Protein AF-A0A1G4QZN6-F1 (afdb_monomer_lite)

Radius of gyration: 17.12 Å; chains: 1; bounding box: 38×33×47 Å

Structure (mmCIF, N/CA/C/O backbone):
data_AF-A0A1G4QZN6-F1
#
_entry.id   AF-A0A1G4QZN6-F1
#
loop_
_atom_site.group_PDB
_atom_site.id
_atom_site.type_symbol
_atom_site.label_atom_id
_atom_site.label_alt_id
_atom_site.label_comp_id
_atom_site.label_asym_id
_atom_site.label_entity_id
_atom_site.label_seq_id
_atom_site.pdbx_PDB_ins_code
_atom_site.Cartn_x
_atom_site.Cartn_y
_atom_site.Cartn_z
_atom_site.occupancy
_atom_site.B_iso_or_equiv
_atom_site.auth_seq_id
_atom_site.auth_comp_id
_atom_site.auth_asym_id
_atom_site.auth_atom_id
_atom_site.pdbx_PDB_model_num
ATOM 1 N N . MET A 1 1 ? -5.277 -2.248 -8.702 1.00 91.56 1 MET A N 1
ATOM 2 C CA . MET A 1 1 ? -5.299 -2.989 -7.414 1.00 91.56 1 MET A CA 1
ATOM 3 C C . MET A 1 1 ? -5.042 -2.002 -6.283 1.00 91.56 1 MET A C 1
ATOM 5 O O . MET A 1 1 ? -4.476 -0.957 -6.566 1.00 91.56 1 MET A O 1
ATOM 9 N N . MET A 1 2 ? -5.461 -2.279 -5.048 1.00 94.75 2 MET A N 1
ATOM 10 C CA . MET A 1 2 ? -5.114 -1.459 -3.877 1.00 94.75 2 MET A CA 1
ATOM 11 C C . MET A 1 2 ? -4.525 -2.371 -2.816 1.00 94.75 2 MET A C 1
ATOM 13 O O . MET A 1 2 ? -5.104 -3.428 -2.579 1.00 94.75 2 MET A O 1
ATOM 17 N N . ASP A 1 3 ? -3.410 -1.985 -2.208 1.00 95.75 3 ASP A N 1
ATOM 18 C CA . ASP A 1 3 ? -2.786 -2.812 -1.179 1.00 95.75 3 ASP A CA 1
ATOM 19 C C . ASP A 1 3 ? -1.887 -2.002 -0.240 1.00 95.75 3 ASP A C 1
ATOM 21 O O . ASP A 1 3 ? -1.557 -0.836 -0.495 1.00 95.75 3 ASP A O 1
ATOM 25 N N . PHE A 1 4 ? -1.493 -2.638 0.859 1.00 96.12 4 PHE A N 1
ATOM 26 C CA . PHE A 1 4 ? -0.521 -2.114 1.794 1.00 96.12 4 PHE A CA 1
ATOM 27 C C . PHE A 1 4 ? 0.917 -2.418 1.363 1.00 96.12 4 PHE A C 1
ATOM 29 O O . PHE A 1 4 ? 1.240 -3.451 0.774 1.00 96.12 4 PHE A O 1
ATOM 36 N N . ILE A 1 5 ? 1.817 -1.518 1.741 1.00 97.75 5 ILE A N 1
ATOM 37 C CA . ILE A 1 5 ? 3.263 -1.683 1.613 1.00 97.75 5 ILE A CA 1
ATOM 38 C C . ILE A 1 5 ? 3.886 -1.458 2.982 1.00 97.75 5 ILE A C 1
ATOM 40 O O . ILE A 1 5 ? 3.684 -0.403 3.579 1.00 97.75 5 ILE A O 1
ATOM 44 N N . ALA A 1 6 ? 4.688 -2.402 3.463 1.00 97.75 6 ALA A N 1
ATOM 45 C CA . ALA A 1 6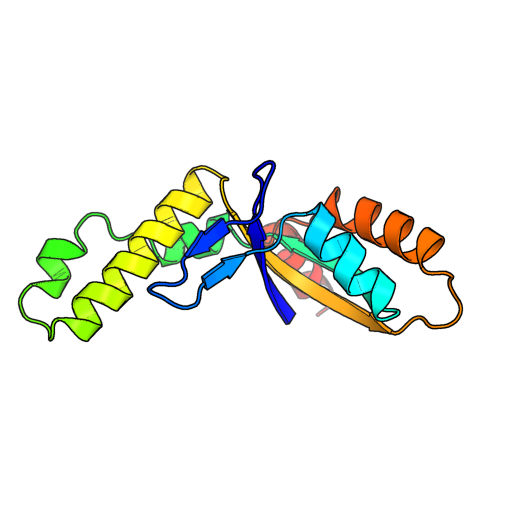 ? 5.497 -2.211 4.655 1.00 97.75 6 ALA A CA 1
ATOM 46 C C . ALA A 1 6 ? 6.730 -1.364 4.303 1.00 97.75 6 ALA A C 1
ATOM 48 O O . ALA A 1 6 ? 7.529 -1.723 3.435 1.00 97.75 6 ALA A O 1
ATOM 49 N N . ASN A 1 7 ? 6.910 -0.247 5.007 1.00 96.81 7 ASN A N 1
ATOM 50 C CA . ASN A 1 7 ? 8.073 0.636 4.849 1.00 96.81 7 ASN A CA 1
ATOM 51 C C . ASN A 1 7 ? 9.245 0.229 5.764 1.00 96.81 7 ASN A C 1
ATOM 53 O O . ASN A 1 7 ? 10.254 0.926 5.863 1.00 96.81 7 ASN A O 1
ATOM 57 N N . LEU A 1 8 ? 9.100 -0.894 6.469 1.00 93.88 8 LEU A N 1
ATOM 58 C CA . LEU A 1 8 ? 10.097 -1.452 7.373 1.00 93.88 8 LEU A CA 1
ATOM 59 C C . LEU A 1 8 ? 11.112 -2.315 6.605 1.00 93.88 8 LEU A C 1
ATOM 61 O O . LEU A 1 8 ? 10.921 -2.662 5.441 1.00 93.88 8 LEU A O 1
ATOM 65 N N . ARG A 1 9 ? 12.197 -2.716 7.282 1.00 90.06 9 ARG A N 1
ATOM 66 C CA . ARG A 1 9 ? 13.201 -3.636 6.707 1.00 90.06 9 ARG A CA 1
ATOM 67 C C . ARG A 1 9 ? 12.642 -5.030 6.396 1.00 90.06 9 ARG A C 1
ATOM 69 O O . ARG A 1 9 ? 13.222 -5.736 5.581 1.00 90.06 9 ARG A O 1
ATOM 76 N N . GLY A 1 10 ? 11.560 -5.428 7.060 1.00 93.62 10 GLY A N 1
ATOM 77 C CA . GLY A 1 10 ? 10.898 -6.717 6.881 1.00 93.62 10 GLY A CA 1
ATOM 78 C C . GLY A 1 10 ? 9.397 -6.547 6.685 1.00 93.62 10 GLY A C 1
ATOM 79 O O . GLY A 1 10 ? 8.840 -5.493 7.000 1.00 93.62 10 GLY A O 1
ATOM 80 N N . ALA A 1 11 ? 8.762 -7.586 6.146 1.00 94.94 11 ALA A N 1
ATOM 81 C CA . ALA A 1 11 ? 7.314 -7.633 5.996 1.00 94.94 11 ALA A CA 1
ATOM 82 C C . ALA A 1 11 ? 6.635 -7.584 7.371 1.00 94.94 11 ALA A C 1
ATOM 84 O O . ALA A 1 11 ? 7.190 -8.061 8.365 1.00 94.94 11 ALA A O 1
ATOM 85 N N . ILE A 1 12 ? 5.427 -7.029 7.418 1.00 92.81 12 ILE A N 1
ATOM 86 C CA . ILE A 1 12 ? 4.573 -7.135 8.602 1.00 92.81 12 ILE A CA 1
ATOM 87 C C . ILE A 1 12 ? 3.731 -8.390 8.420 1.00 92.81 12 ILE A C 1
ATOM 89 O O . ILE A 1 12 ? 3.026 -8.514 7.422 1.00 92.81 12 ILE A O 1
ATOM 93 N N . ALA A 1 13 ? 3.824 -9.320 9.363 1.00 90.88 13 ALA A N 1
ATOM 94 C CA . ALA A 1 13 ? 3.059 -10.556 9.350 1.00 90.88 13 ALA A CA 1
ATOM 95 C C . ALA A 1 13 ? 2.411 -10.759 10.719 1.00 90.88 13 ALA A C 1
ATOM 97 O O . ALA A 1 13 ? 3.107 -10.742 11.735 1.00 90.88 13 ALA A O 1
ATOM 98 N N . ASP A 1 14 ? 1.099 -10.965 10.733 1.00 84.56 14 ASP A N 1
ATOM 99 C CA . ASP A 1 14 ? 0.353 -11.357 11.924 1.00 84.56 14 ASP A CA 1
ATOM 100 C C . ASP A 1 14 ? -0.526 -12.573 11.589 1.00 84.56 14 ASP A C 1
ATOM 102 O O . ASP A 1 14 ? -1.617 -12.419 11.029 1.00 84.56 14 ASP A O 1
ATOM 106 N N . PRO A 1 15 ? -0.058 -13.793 11.918 1.00 81.94 15 PRO A N 1
ATOM 107 C CA . PRO A 1 15 ? -0.796 -15.024 11.653 1.00 81.94 15 PRO A CA 1
ATOM 108 C C . PRO A 1 15 ? -2.112 -15.133 12.427 1.00 81.94 15 PRO A C 1
ATOM 110 O O . PRO A 1 15 ? -2.948 -15.955 12.079 1.00 81.94 15 PRO A O 1
ATOM 113 N N . SER A 1 16 ? -2.305 -14.353 13.498 1.00 79.62 16 SER A N 1
ATOM 114 C CA . SER A 1 16 ? -3.532 -14.425 14.302 1.00 79.62 16 SER A CA 1
ATOM 115 C C . SER A 1 16 ? -4.743 -13.796 13.607 1.00 79.62 16 SER A C 1
ATOM 117 O O . SER A 1 16 ? -5.883 -14.067 13.983 1.00 79.62 16 SER A O 1
ATOM 119 N N . ILE A 1 17 ? -4.488 -12.968 12.592 1.00 76.19 17 ILE A N 1
ATOM 120 C CA . ILE A 1 17 ? -5.494 -12.234 11.817 1.00 76.19 17 ILE A CA 1
ATOM 121 C C . ILE A 1 17 ? -5.268 -12.364 10.302 1.00 76.19 17 ILE A C 1
ATOM 123 O O . ILE A 1 17 ? -5.808 -11.566 9.541 1.00 76.19 17 ILE A O 1
ATOM 127 N N . ASP A 1 18 ? -4.473 -13.354 9.875 1.00 82.88 18 ASP A N 1
ATOM 128 C CA . ASP A 1 18 ? -4.126 -13.640 8.473 1.00 82.88 18 ASP A CA 1
ATOM 129 C C . ASP A 1 18 ? -3.626 -12.413 7.683 1.00 82.88 18 ASP A C 1
ATOM 131 O O . ASP A 1 18 ? -3.911 -12.244 6.496 1.00 82.88 18 ASP A O 1
ATOM 135 N N . ILE A 1 19 ? -2.852 -11.538 8.336 1.00 85.44 19 ILE A N 1
ATOM 136 C CA . ILE A 1 19 ? -2.270 -10.355 7.692 1.00 85.44 19 ILE A CA 1
ATOM 137 C C . ILE A 1 19 ? -0.837 -10.643 7.255 1.00 85.44 19 ILE A C 1
ATOM 139 O O . ILE A 1 19 ? 0.016 -11.015 8.062 1.00 85.44 19 ILE A O 1
ATOM 143 N N . TYR A 1 20 ? -0.555 -10.366 5.983 1.00 92.62 20 TYR A N 1
ATOM 144 C CA . TYR A 1 20 ? 0.795 -10.274 5.443 1.00 92.62 20 TYR A CA 1
ATOM 145 C C . TYR A 1 20 ? 0.916 -9.030 4.564 1.00 92.62 20 TYR A C 1
ATOM 147 O O . TYR A 1 20 ? 0.201 -8.891 3.576 1.00 92.62 20 TYR A O 1
ATOM 155 N N . ILE A 1 21 ? 1.829 -8.129 4.920 1.00 95.12 21 ILE A N 1
ATOM 156 C CA . ILE A 1 21 ? 2.095 -6.889 4.192 1.00 95.12 21 ILE A CA 1
ATOM 157 C C . ILE A 1 21 ? 3.539 -6.939 3.672 1.00 95.12 21 ILE A C 1
ATOM 159 O O . ILE A 1 21 ? 4.476 -6.801 4.473 1.00 95.12 21 ILE A O 1
ATOM 163 N N . PRO A 1 22 ? 3.746 -7.115 2.353 1.00 97.25 22 PRO A N 1
ATOM 164 C CA . PRO A 1 22 ? 5.078 -7.152 1.761 1.00 97.25 22 PRO A CA 1
ATOM 165 C C . PRO A 1 22 ? 5.815 -5.818 1.921 1.00 97.25 22 PRO A C 1
ATOM 167 O O . PRO A 1 22 ? 5.209 -4.744 1.953 1.00 97.25 22 PRO A O 1
ATOM 170 N N . THR A 1 23 ? 7.147 -5.871 1.969 1.00 98.25 23 THR A N 1
ATOM 171 C CA . THR A 1 23 ? 7.971 -4.658 1.864 1.00 98.25 23 THR A CA 1
ATOM 172 C C . THR A 1 23 ? 7.929 -4.085 0.451 1.00 98.25 23 THR A C 1
ATOM 174 O O . THR A 1 23 ? 7.486 -4.746 -0.489 1.00 98.25 23 THR A O 1
ATOM 177 N N . VAL A 1 24 ? 8.473 -2.878 0.271 1.00 97.88 24 VAL A N 1
ATOM 178 C CA . VAL A 1 24 ? 8.719 -2.301 -1.064 1.00 97.88 24 VAL A CA 1
ATOM 179 C C . VAL A 1 24 ? 9.449 -3.293 -1.976 1.00 97.88 24 VAL A C 1
ATOM 181 O O . VAL A 1 24 ? 9.005 -3.551 -3.091 1.00 97.88 24 VAL A O 1
ATOM 184 N N . GLN A 1 25 ? 10.539 -3.888 -1.481 1.00 98.19 25 GLN A N 1
ATOM 185 C CA . GLN A 1 25 ? 11.320 -4.865 -2.239 1.00 98.19 25 GLN A CA 1
ATOM 186 C C . GLN A 1 25 ? 10.522 -6.149 -2.504 1.00 98.19 25 GLN A C 1
ATOM 188 O O . GLN A 1 25 ? 10.554 -6.660 -3.617 1.00 98.19 25 GLN A O 1
ATOM 193 N N . GLY A 1 26 ? 9.743 -6.617 -1.522 1.00 98.00 26 GLY A N 1
ATOM 194 C CA . GLY A 1 26 ? 8.864 -7.775 -1.689 1.00 98.00 26 GLY A CA 1
ATOM 195 C C . GLY A 1 26 ? 7.851 -7.587 -2.821 1.00 98.00 26 GLY A C 1
ATOM 196 O O . GLY A 1 26 ? 7.682 -8.484 -3.641 1.00 98.00 26 GLY A O 1
ATOM 197 N N . TRP A 1 27 ? 7.239 -6.403 -2.926 1.00 98.12 27 TRP A N 1
ATOM 198 C CA . TRP A 1 27 ? 6.360 -6.065 -4.049 1.00 98.12 27 TRP A CA 1
ATOM 199 C C . TRP A 1 27 ? 7.099 -6.013 -5.389 1.00 98.12 27 TRP A C 1
ATOM 201 O O . TRP A 1 27 ? 6.600 -6.543 -6.379 1.00 98.12 27 TRP A O 1
ATOM 211 N N . ILE A 1 28 ? 8.283 -5.393 -5.432 1.00 98.44 28 ILE A N 1
ATOM 212 C CA . ILE A 1 28 ? 9.101 -5.298 -6.652 1.00 98.44 28 ILE A CA 1
ATOM 213 C C . ILE A 1 28 ? 9.439 -6.692 -7.191 1.00 98.44 28 ILE A C 1
ATOM 215 O O . ILE A 1 28 ? 9.273 -6.942 -8.388 1.00 98.44 28 ILE A O 1
ATOM 219 N N . ASP A 1 29 ? 9.883 -7.592 -6.314 1.00 98.25 29 ASP A N 1
ATOM 220 C CA . ASP A 1 29 ? 10.271 -8.951 -6.684 1.00 98.25 29 ASP A CA 1
ATOM 221 C C . ASP A 1 29 ? 9.070 -9.796 -7.111 1.00 98.25 29 ASP A C 1
ATOM 223 O O . ASP A 1 29 ? 9.123 -10.417 -8.174 1.00 98.25 29 ASP A O 1
ATOM 227 N N . LEU A 1 30 ? 7.974 -9.752 -6.343 1.00 97.88 30 LEU A N 1
ATOM 228 C CA . LEU A 1 30 ? 6.744 -10.489 -6.643 1.00 97.88 30 LEU A CA 1
ATOM 229 C C . LEU A 1 30 ? 6.188 -10.117 -8.023 1.00 97.88 30 LEU A C 1
ATOM 231 O O . LEU A 1 30 ? 5.869 -10.986 -8.833 1.00 97.88 30 LEU A O 1
ATOM 235 N N . LEU A 1 31 ? 6.083 -8.820 -8.321 1.00 98.19 31 LEU A N 1
ATOM 236 C CA . LEU A 1 31 ? 5.547 -8.365 -9.605 1.00 98.19 31 LEU A CA 1
ATOM 237 C C . LEU A 1 31 ? 6.458 -8.778 -10.769 1.00 98.19 31 LEU A C 1
ATOM 239 O O . LEU A 1 31 ? 5.971 -9.284 -11.781 1.00 98.19 31 LEU A O 1
ATOM 243 N N . ALA A 1 32 ? 7.776 -8.627 -10.615 1.00 98.25 32 ALA A N 1
ATOM 244 C CA . ALA A 1 32 ? 8.730 -8.989 -11.657 1.00 98.25 32 ALA A CA 1
ATOM 245 C C . ALA A 1 32 ? 8.745 -10.500 -11.956 1.00 98.25 32 ALA A C 1
ATOM 247 O O . ALA A 1 32 ? 8.827 -10.884 -13.123 1.00 98.25 32 ALA A O 1
ATOM 248 N N . GLU A 1 33 ? 8.621 -11.358 -10.937 1.00 97.88 33 GLU A N 1
ATOM 249 C CA . GLU A 1 33 ? 8.530 -12.818 -11.102 1.00 97.88 33 GLU A CA 1
ATOM 250 C C . GLU A 1 33 ? 7.326 -13.226 -11.968 1.00 97.88 33 GLU A C 1
ATOM 252 O O . GLU A 1 33 ? 7.411 -14.122 -12.812 1.00 97.88 33 GLU A O 1
ATOM 257 N N . HIS A 1 34 ? 6.220 -12.494 -11.842 1.00 97.81 34 HIS A N 1
ATOM 258 C CA . HIS A 1 34 ? 4.994 -12.739 -12.598 1.00 97.81 34 HIS A CA 1
ATOM 259 C C . HIS A 1 34 ? 4.882 -11.936 -13.905 1.00 97.81 34 HIS A C 1
ATOM 261 O O . HIS A 1 34 ? 3.825 -11.943 -14.539 1.00 97.81 34 HIS A O 1
ATOM 267 N N . HIS A 1 35 ? 5.971 -11.309 -14.363 1.00 97.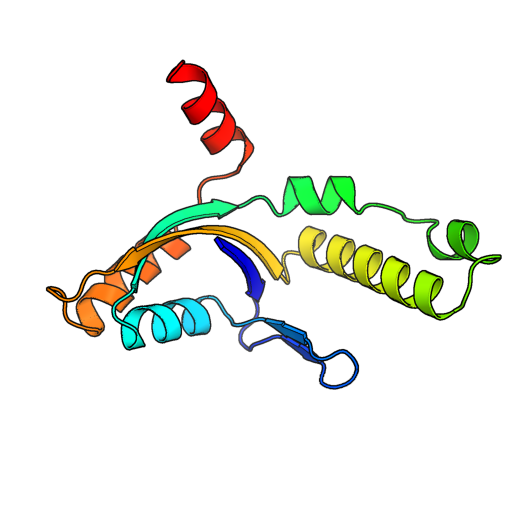94 35 HIS A N 1
ATOM 268 C CA . HIS A 1 35 ? 6.012 -10.477 -15.574 1.00 97.94 35 HIS A CA 1
ATOM 269 C C . HIS A 1 35 ? 5.019 -9.301 -15.536 1.00 97.94 35 HIS A C 1
ATOM 271 O O . HIS A 1 35 ? 4.402 -8.952 -16.548 1.00 97.94 35 HIS A O 1
ATOM 277 N N . LEU A 1 36 ? 4.841 -8.718 -14.349 1.00 98.38 36 LEU A N 1
ATOM 278 C CA . LEU A 1 36 ? 3.986 -7.566 -14.096 1.00 98.38 36 LEU A CA 1
ATOM 279 C C . LEU A 1 36 ? 4.830 -6.307 -13.888 1.00 98.38 36 LEU A C 1
ATOM 281 O O . LEU A 1 36 ? 5.875 -6.326 -13.229 1.00 98.38 36 LEU A O 1
ATOM 285 N N . VAL A 1 37 ? 4.343 -5.204 -14.444 1.00 98.00 37 VAL A N 1
ATOM 286 C CA . VAL A 1 37 ? 4.986 -3.895 -14.393 1.00 98.00 37 VAL A CA 1
ATOM 287 C C . VAL A 1 37 ? 4.048 -2.871 -13.760 1.00 98.00 37 VAL A C 1
ATOM 289 O O . VAL A 1 37 ? 2.837 -2.919 -13.972 1.00 98.00 37 VAL A O 1
ATOM 292 N N . LEU A 1 38 ? 4.601 -1.975 -12.946 1.00 98.25 38 LEU A N 1
ATOM 293 C CA . LEU A 1 38 ? 3.877 -0.865 -12.332 1.00 98.25 38 LEU A CA 1
ATOM 294 C C . LEU A 1 38 ? 3.828 0.317 -13.299 1.00 98.25 38 LEU A C 1
ATOM 296 O O . LEU A 1 38 ? 4.813 1.029 -13.451 1.00 98.25 38 LEU A O 1
ATOM 300 N N . ASP A 1 39 ? 2.677 0.576 -13.903 1.00 97.56 39 ASP A N 1
ATOM 301 C CA . ASP A 1 39 ? 2.496 1.754 -14.758 1.00 97.56 39 ASP A CA 1
ATOM 302 C C . ASP A 1 39 ? 2.320 3.030 -13.920 1.00 97.56 39 ASP A C 1
ATOM 304 O O . ASP A 1 39 ? 2.763 4.109 -14.310 1.00 97.56 39 ASP A O 1
ATOM 308 N N . GLU A 1 40 ? 1.718 2.899 -12.734 1.00 97.12 40 GLU A N 1
ATOM 309 C CA . GLU A 1 40 ? 1.511 3.995 -11.787 1.00 97.12 40 GLU A CA 1
ATOM 310 C C . GLU A 1 40 ? 1.376 3.459 -10.353 1.00 97.12 40 GLU A C 1
ATOM 312 O O . GLU A 1 40 ? 0.779 2.402 -10.113 1.00 97.12 40 GLU A O 1
ATOM 317 N N . VAL A 1 41 ? 1.902 4.216 -9.386 1.00 98.31 41 VAL A N 1
ATOM 318 C CA . VAL A 1 41 ? 1.715 3.970 -7.952 1.00 98.31 41 VAL A CA 1
ATOM 319 C C . VAL A 1 41 ? 1.209 5.247 -7.297 1.00 98.31 41 VAL A C 1
ATOM 321 O O . VAL A 1 41 ? 1.932 6.239 -7.236 1.00 98.31 41 VAL A O 1
ATOM 324 N N . ILE A 1 42 ? -0.014 5.214 -6.770 1.00 98.44 42 ILE A N 1
ATOM 325 C CA . ILE A 1 42 ? -0.640 6.361 -6.107 1.00 98.44 42 ILE A CA 1
ATOM 326 C C . ILE A 1 42 ? -0.682 6.110 -4.603 1.00 98.44 42 ILE A C 1
ATOM 328 O O . ILE A 1 42 ? -1.268 5.128 -4.152 1.00 98.44 42 ILE A O 1
ATOM 332 N N . ASP A 1 43 ? -0.103 7.012 -3.816 1.00 98.44 43 ASP A N 1
ATOM 333 C CA . ASP A 1 43 ? -0.129 6.945 -2.358 1.00 98.44 43 ASP A CA 1
ATOM 334 C C . ASP A 1 43 ? -1.357 7.680 -1.795 1.00 98.44 43 ASP A C 1
ATOM 336 O O . ASP A 1 43 ? -1.493 8.902 -1.919 1.00 98.44 43 ASP A O 1
ATOM 340 N N . VAL A 1 44 ? -2.253 6.915 -1.168 1.00 98.12 44 VAL A N 1
ATOM 341 C CA . VAL A 1 44 ? -3.494 7.383 -0.525 1.00 98.12 44 VAL A CA 1
ATOM 342 C C . VAL A 1 44 ? -3.415 7.302 1.007 1.00 98.12 44 VAL A C 1
ATOM 344 O O . VAL A 1 44 ? -4.419 7.517 1.691 1.00 98.12 44 VAL A O 1
ATOM 347 N N . SER A 1 45 ? -2.237 7.011 1.572 1.00 98.06 45 SER A N 1
ATOM 348 C CA . SER A 1 45 ? -2.054 6.691 2.997 1.00 98.06 45 SER A CA 1
ATOM 349 C C . SER A 1 45 ? -2.622 7.760 3.919 1.00 98.06 45 SER A C 1
ATOM 351 O O . SER A 1 45 ? -3.350 7.448 4.856 1.00 98.06 45 SER A O 1
ATOM 353 N N . LYS A 1 46 ? -2.351 9.037 3.623 1.00 96.75 46 LYS A N 1
ATOM 354 C CA . LYS A 1 46 ? -2.833 10.160 4.438 1.00 96.75 46 LYS A CA 1
ATOM 355 C C . LYS A 1 46 ? -4.357 10.278 4.411 1.00 96.75 46 LYS A C 1
ATOM 357 O O . LYS A 1 46 ? -4.970 10.584 5.426 1.00 96.75 46 LYS A O 1
ATOM 362 N N . GLN A 1 47 ? -4.976 10.071 3.252 1.00 97.25 47 GLN A N 1
ATOM 363 C CA . GLN A 1 47 ? -6.428 10.179 3.110 1.00 97.25 47 GLN A CA 1
ATOM 364 C C . GLN A 1 47 ? -7.133 9.015 3.803 1.00 97.25 47 GLN A C 1
ATOM 366 O O . GLN A 1 47 ? -8.157 9.231 4.447 1.00 97.25 47 GLN A O 1
ATOM 371 N N . VAL A 1 48 ? -6.561 7.812 3.723 1.00 97.19 48 VAL A N 1
ATOM 372 C CA . VAL A 1 48 ? -7.078 6.644 4.442 1.00 97.19 48 VAL A CA 1
ATOM 373 C C . VAL A 1 48 ? -6.895 6.797 5.947 1.00 97.19 48 VAL A C 1
ATOM 375 O O . VAL A 1 48 ? -7.860 6.590 6.672 1.00 97.19 48 VAL A O 1
ATOM 378 N N . ALA A 1 49 ? -5.732 7.250 6.422 1.00 96.50 49 ALA A N 1
ATOM 379 C CA . ALA A 1 49 ? -5.526 7.559 7.838 1.00 96.50 49 ALA A CA 1
ATOM 380 C C . ALA A 1 49 ? -6.578 8.552 8.354 1.00 96.50 49 ALA A C 1
ATOM 382 O O . ALA A 1 49 ? -7.270 8.269 9.323 1.00 96.50 49 ALA A O 1
ATOM 383 N N . ASN A 1 50 ? -6.803 9.658 7.635 1.00 95.31 50 ASN A N 1
ATOM 384 C CA . ASN A 1 50 ? -7.844 10.623 7.998 1.00 95.31 50 ASN A CA 1
ATOM 385 C C . ASN A 1 50 ? -9.245 9.992 8.072 1.00 95.31 50 ASN A C 1
ATOM 387 O O . ASN A 1 50 ? -10.038 10.369 8.926 1.00 95.31 50 ASN A O 1
ATOM 391 N N . SER A 1 51 ? -9.566 9.062 7.167 1.00 95.31 51 SER A N 1
ATOM 392 C CA . SER A 1 51 ? -10.871 8.392 7.143 1.00 95.31 51 SER A CA 1
ATOM 393 C C . SER A 1 51 ? -11.049 7.370 8.267 1.00 95.31 51 SER A C 1
ATOM 395 O O . SER A 1 51 ? -12.186 7.077 8.625 1.00 95.31 51 SER A O 1
ATOM 397 N N . LEU A 1 52 ? -9.957 6.789 8.765 1.00 94.69 52 LEU A N 1
ATOM 398 C CA . LEU A 1 52 ? -9.958 5.774 9.822 1.00 94.69 52 LEU A CA 1
ATOM 399 C C . LEU A 1 52 ? -9.684 6.364 11.211 1.00 94.69 52 LEU A C 1
ATOM 401 O O . LEU A 1 52 ? -9.660 5.625 12.195 1.00 94.69 52 LEU A O 1
ATOM 405 N N . HIS A 1 53 ? -9.451 7.673 11.294 1.00 92.50 53 HIS A N 1
ATOM 406 C CA . HIS A 1 53 ? -9.107 8.349 12.531 1.00 92.50 53 HIS A CA 1
ATOM 407 C C . HIS A 1 53 ? -10.293 8.342 13.508 1.00 92.50 53 HIS A C 1
ATOM 409 O O . HIS A 1 53 ? -11.225 9.134 13.378 1.00 92.50 53 HIS A O 1
ATOM 415 N N . ASP A 1 54 ? -10.228 7.454 14.501 1.00 93.56 54 ASP A N 1
ATOM 416 C CA . ASP A 1 54 ? -11.160 7.390 15.628 1.00 93.56 54 ASP A CA 1
ATOM 417 C C . ASP A 1 54 ? -10.391 7.163 16.951 1.00 93.56 54 ASP A C 1
ATOM 419 O O . ASP A 1 54 ? -10.111 6.019 17.342 1.00 93.56 54 ASP A O 1
ATOM 423 N N . PRO A 1 55 ? -10.002 8.244 17.655 1.00 90.25 55 PRO A N 1
ATOM 424 C CA . PRO A 1 55 ? -9.284 8.138 18.922 1.00 90.25 55 PRO A CA 1
ATOM 425 C C . PRO A 1 55 ? -10.151 7.565 20.054 1.00 90.25 55 PRO A C 1
ATOM 427 O O . PRO A 1 55 ? -9.606 7.036 21.021 1.00 90.25 55 PRO A O 1
ATOM 430 N N . GLU A 1 56 ? -11.480 7.620 19.931 1.00 94.88 56 GLU A N 1
ATOM 431 C CA . GLU A 1 56 ? -12.440 7.175 20.949 1.00 94.88 56 GLU A CA 1
ATOM 432 C C . GLU A 1 56 ? -13.090 5.827 20.588 1.00 94.88 56 GLU A C 1
ATOM 434 O O . GLU A 1 56 ? -14.064 5.412 21.217 1.00 94.88 56 GLU A O 1
ATOM 439 N N . HIS A 1 57 ? -12.524 5.097 19.618 1.00 92.75 57 HIS A N 1
ATOM 440 C CA . HIS A 1 57 ? -13.093 3.858 19.076 1.00 92.75 57 HIS A CA 1
ATOM 441 C C . HIS A 1 57 ? -13.486 2.818 20.137 1.00 92.75 57 HIS A C 1
ATOM 443 O O . HIS A 1 57 ? -14.480 2.109 19.971 1.00 92.75 57 HIS A O 1
ATOM 449 N N . ALA A 1 58 ? -12.732 2.710 21.235 1.00 93.75 58 ALA A N 1
ATOM 450 C CA . ALA A 1 58 ? -13.031 1.777 22.320 1.00 93.75 58 ALA A CA 1
ATOM 451 C C . ALA A 1 58 ? -14.341 2.132 23.045 1.00 93.75 58 ALA A C 1
ATOM 453 O O . ALA A 1 58 ? -15.158 1.250 23.307 1.00 93.75 58 ALA A O 1
ATOM 454 N N . GLU A 1 59 ? -14.580 3.417 23.316 1.00 96.88 59 GLU A N 1
ATOM 455 C CA . GLU A 1 59 ? -15.834 3.866 23.928 1.00 96.88 59 GLU A CA 1
ATOM 456 C C . GLU A 1 59 ? -16.981 3.831 22.910 1.00 96.88 59 GLU A C 1
ATOM 458 O O . GLU A 1 59 ? -18.058 3.320 23.223 1.00 96.88 59 GLU A O 1
ATOM 463 N N . ASN A 1 60 ? -16.729 4.248 21.663 1.00 95.44 60 ASN A N 1
ATOM 464 C CA . ASN A 1 60 ? -17.719 4.240 20.580 1.00 95.44 60 ASN A CA 1
ATOM 465 C C . ASN A 1 60 ? -18.257 2.832 20.261 1.00 95.44 60 ASN A C 1
ATOM 467 O O . ASN A 1 60 ? -19.388 2.690 19.794 1.00 95.44 60 ASN A O 1
ATOM 471 N N . THR A 1 61 ? -17.473 1.779 20.521 1.00 96.19 61 THR A N 1
ATOM 472 C CA . THR A 1 61 ? -17.834 0.389 20.186 1.00 96.19 61 THR A CA 1
ATOM 473 C C . THR A 1 61 ? -18.180 -0.489 21.390 1.00 96.19 61 THR A C 1
ATOM 475 O O . THR A 1 61 ? -18.562 -1.643 21.206 1.00 96.19 61 THR A O 1
ATOM 478 N N . LYS A 1 62 ? -18.139 0.042 22.618 1.00 95.50 62 LYS A N 1
ATOM 479 C CA . LYS A 1 62 ? -18.298 -0.712 23.877 1.00 95.50 62 LYS A CA 1
ATOM 480 C C . LYS A 1 62 ? -19.567 -1.571 23.975 1.00 95.50 62 LYS A C 1
ATOM 482 O O . LYS A 1 62 ? -19.561 -2.606 24.636 1.00 95.50 62 LYS A O 1
ATOM 487 N N . GLY A 1 63 ? -20.658 -1.141 23.341 1.00 96.12 63 GLY A N 1
ATOM 488 C CA . GLY A 1 63 ? -21.941 -1.857 23.322 1.00 96.12 63 GLY A CA 1
ATOM 489 C C . GLY A 1 63 ? -22.118 -2.840 22.160 1.00 96.12 63 GLY A C 1
ATOM 490 O O . GLY A 1 63 ? -23.170 -3.467 22.052 1.00 96.12 63 GLY A O 1
ATOM 491 N N . LEU A 1 64 ? -21.135 -2.950 21.264 1.00 96.88 64 LEU A N 1
ATOM 492 C CA . LEU A 1 64 ? -21.213 -3.786 20.067 1.00 96.88 64 LEU A CA 1
ATOM 493 C C . LEU A 1 64 ? -20.671 -5.198 20.334 1.00 96.88 64 LEU A C 1
ATOM 495 O O . LEU A 1 64 ? -19.913 -5.395 21.284 1.00 96.88 64 LEU A O 1
ATOM 499 N N . PRO A 1 65 ? -21.004 -6.192 19.490 1.00 97.44 65 PRO A N 1
ATOM 500 C CA . PRO A 1 65 ? -20.397 -7.517 19.571 1.00 97.44 65 PRO A CA 1
ATOM 501 C C . PRO A 1 65 ? -18.866 -7.457 19.499 1.00 97.44 65 PRO A C 1
ATOM 503 O O . PRO A 1 65 ? -18.308 -6.654 18.750 1.00 97.44 65 PRO A O 1
ATOM 506 N N . GLU A 1 66 ? -18.188 -8.354 20.215 1.00 94.19 66 GLU A N 1
ATOM 507 C CA . GLU A 1 66 ? -16.720 -8.383 20.315 1.00 94.19 66 GLU A CA 1
ATOM 508 C C . GLU A 1 66 ? -16.030 -8.430 18.944 1.00 94.19 66 GLU A C 1
ATOM 510 O O . GLU A 1 66 ? -15.047 -7.730 18.712 1.00 94.19 66 GLU A O 1
ATOM 515 N N . VAL A 1 67 ? -16.587 -9.188 17.995 1.00 92.06 67 VAL A N 1
ATOM 516 C CA . VAL A 1 67 ? -16.070 -9.252 16.620 1.00 92.06 67 VAL A CA 1
ATOM 517 C C . VAL A 1 67 ? -16.024 -7.872 15.955 1.00 92.06 67 VAL A C 1
ATOM 519 O O . VAL A 1 67 ? -15.042 -7.544 15.297 1.00 92.06 67 VAL A O 1
ATOM 522 N N . VAL A 1 68 ? -17.033 -7.027 16.187 1.00 93.44 68 VAL A N 1
ATOM 523 C CA . VAL A 1 68 ? -17.091 -5.667 15.637 1.00 93.44 68 VAL A CA 1
ATOM 524 C C . VAL A 1 68 ? -16.072 -4.771 16.334 1.00 93.44 68 VAL A C 1
ATOM 526 O O . VAL A 1 68 ? -15.338 -4.051 15.662 1.00 93.44 68 VAL A O 1
ATOM 529 N N . GLN A 1 69 ? -15.965 -4.859 17.663 1.00 94.25 69 GLN A N 1
ATOM 530 C CA . GLN A 1 69 ? -14.954 -4.118 18.427 1.00 94.25 69 GLN A CA 1
ATOM 531 C C . GLN A 1 69 ? -13.535 -4.449 17.942 1.00 94.25 69 GLN A C 1
ATOM 533 O O . GLN A 1 69 ? -12.710 -3.557 17.746 1.00 94.25 69 GLN A O 1
ATOM 538 N N . ASN A 1 70 ? -13.262 -5.732 17.688 1.00 91.50 70 ASN A N 1
ATOM 539 C CA . ASN A 1 70 ? -11.981 -6.206 17.176 1.00 91.50 70 ASN A CA 1
ATOM 540 C C . ASN A 1 70 ? -11.689 -5.655 15.771 1.00 91.50 70 ASN A C 1
ATOM 542 O O . ASN A 1 70 ? -10.586 -5.163 15.534 1.00 91.50 70 ASN A O 1
ATOM 546 N N . SER A 1 71 ? -12.669 -5.666 14.861 1.00 91.06 71 SER A N 1
ATOM 547 C CA . SER A 1 71 ? -12.513 -5.079 13.523 1.00 91.06 71 SER A CA 1
ATOM 548 C C . SER A 1 71 ? -12.221 -3.578 13.573 1.00 91.06 71 SER A C 1
ATOM 550 O O . SER A 1 71 ? -11.288 -3.115 12.918 1.00 91.06 71 SER A O 1
ATOM 552 N N . ILE A 1 72 ? -12.963 -2.815 14.379 1.00 93.00 72 ILE A N 1
ATOM 553 C CA . ILE A 1 72 ? -12.756 -1.365 14.491 1.00 93.00 72 ILE A CA 1
ATOM 554 C C . ILE A 1 72 ? -11.399 -1.046 15.131 1.00 93.00 72 ILE A C 1
ATOM 556 O O . ILE A 1 72 ? -10.685 -0.165 14.652 1.00 93.00 72 ILE A O 1
ATOM 560 N N . ARG A 1 73 ? -10.978 -1.803 16.151 1.00 91.81 73 ARG A N 1
ATOM 561 C CA . ARG A 1 73 ? -9.633 -1.668 16.728 1.00 91.81 73 ARG A CA 1
ATOM 562 C C . ARG A 1 73 ? -8.535 -1.908 15.683 1.00 91.81 73 ARG A C 1
ATOM 564 O O . ARG A 1 73 ? -7.542 -1.186 15.668 1.00 91.81 73 ARG A O 1
ATOM 571 N N . ASN A 1 74 ? -8.717 -2.866 14.771 1.00 89.81 74 ASN A N 1
ATOM 572 C CA . ASN A 1 74 ? -7.770 -3.101 13.674 1.00 89.81 74 ASN A CA 1
ATOM 573 C C . ASN A 1 74 ? -7.706 -1.918 12.691 1.00 89.81 74 ASN A C 1
ATOM 575 O O . ASN A 1 74 ? -6.623 -1.585 12.202 1.00 89.81 74 ASN A O 1
ATOM 579 N N . PHE A 1 75 ? -8.828 -1.240 12.436 1.00 91.50 75 PHE A N 1
ATOM 580 C CA . PHE A 1 75 ? -8.843 -0.007 11.643 1.00 91.50 75 PHE A CA 1
ATOM 581 C C . PHE A 1 75 ? -8.118 1.143 12.346 1.00 91.50 75 PHE A C 1
ATOM 583 O O . PHE A 1 75 ? -7.289 1.802 11.719 1.00 91.50 75 PHE A O 1
ATOM 590 N N . ALA A 1 76 ? -8.334 1.326 13.651 1.00 91.50 76 ALA A N 1
ATOM 591 C CA . ALA A 1 76 ? -7.609 2.323 14.439 1.00 91.50 76 ALA A CA 1
ATOM 592 C C . ALA A 1 76 ? -6.090 2.052 14.443 1.00 91.50 76 ALA A C 1
ATOM 594 O O . ALA A 1 76 ? -5.289 2.956 14.196 1.00 91.50 76 ALA A O 1
ATOM 595 N N . ASN A 1 77 ? -5.680 0.791 14.617 1.00 90.75 77 ASN A N 1
ATOM 596 C CA . ASN A 1 77 ? -4.274 0.381 14.524 1.00 90.75 77 ASN A CA 1
ATOM 597 C C . ASN A 1 77 ? -3.679 0.662 13.135 1.00 90.75 77 ASN A C 1
ATOM 599 O O . ASN A 1 77 ? -2.525 1.091 13.024 1.00 90.75 77 ASN A O 1
ATOM 603 N N . SER A 1 78 ? -4.468 0.451 12.078 1.00 91.81 78 SER A N 1
ATOM 604 C CA . SER A 1 78 ? -4.074 0.756 10.699 1.00 91.81 78 SER A CA 1
ATOM 605 C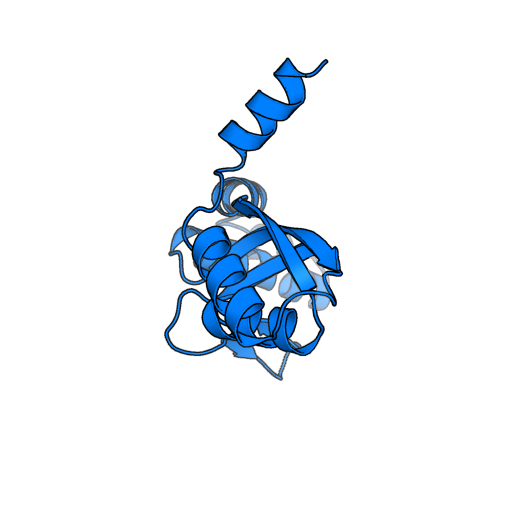 C . SER A 1 78 ? -3.902 2.262 10.493 1.00 91.81 78 SER A C 1
ATOM 607 O O . SER A 1 78 ? -2.891 2.673 9.930 1.00 91.81 78 SER A O 1
ATOM 609 N N . SER A 1 79 ? -4.811 3.091 11.021 1.00 94.00 79 SER A N 1
ATOM 610 C CA . SER A 1 79 ? -4.688 4.557 11.007 1.00 94.00 79 SER A CA 1
ATOM 611 C C . SER A 1 79 ? -3.381 5.016 11.650 1.00 94.00 79 SER A C 1
ATOM 613 O O . SER A 1 79 ? -2.605 5.739 11.031 1.00 94.00 79 SER A O 1
ATOM 615 N N . ILE A 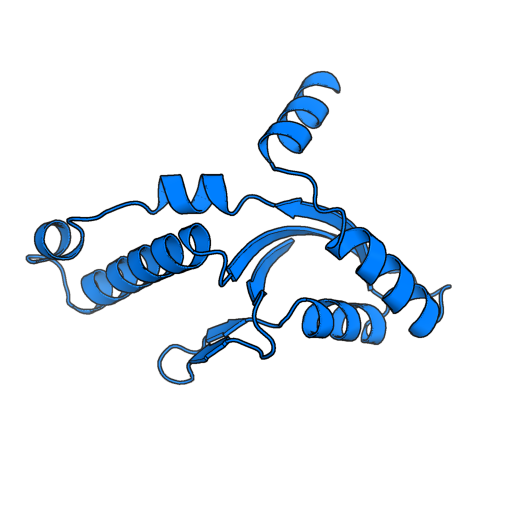1 80 ? -3.078 4.523 12.855 1.00 93.12 80 ILE A N 1
ATOM 616 C CA . ILE A 1 80 ? -1.839 4.856 13.575 1.00 93.12 80 ILE A CA 1
ATOM 617 C C . ILE A 1 80 ? -0.605 4.409 12.779 1.00 93.12 80 ILE A C 1
ATOM 619 O O . ILE A 1 80 ? 0.393 5.127 12.711 1.00 93.12 80 ILE A O 1
ATOM 623 N N . SER A 1 81 ? -0.654 3.222 12.173 1.00 94.25 81 SER A N 1
ATOM 624 C CA . SER A 1 81 ? 0.460 2.686 11.383 1.00 94.25 81 SER A CA 1
ATOM 625 C C . SER A 1 81 ? 0.712 3.501 10.109 1.00 94.25 81 SER A C 1
ATOM 627 O O . SER A 1 81 ? 1.873 3.710 9.747 1.00 94.25 81 SER A O 1
ATOM 629 N N . LEU A 1 82 ? -0.352 3.994 9.464 1.00 96.75 82 LEU A N 1
ATOM 630 C CA . LEU A 1 82 ? -0.285 4.904 8.317 1.00 96.75 82 LEU A CA 1
ATOM 631 C C . LEU A 1 82 ? 0.258 6.281 8.729 1.00 96.75 82 LEU A C 1
ATOM 633 O O . LEU A 1 82 ? 1.162 6.797 8.078 1.00 96.75 82 LEU A O 1
ATOM 637 N N . GLU A 1 83 ? -0.229 6.856 9.834 1.00 94.31 83 GLU A N 1
ATOM 638 C CA . GLU A 1 83 ? 0.249 8.146 10.361 1.00 94.31 83 GLU A CA 1
ATOM 639 C C . GLU A 1 83 ? 1.739 8.106 10.727 1.00 94.31 83 GLU A C 1
ATOM 641 O O . GLU A 1 83 ? 2.476 9.057 10.465 1.00 94.31 83 GLU A O 1
ATOM 646 N N . LYS A 1 84 ? 2.206 6.988 11.295 1.00 94.50 84 LYS A N 1
ATOM 647 C CA . LYS A 1 84 ? 3.622 6.767 11.631 1.00 94.50 84 LYS A CA 1
ATOM 648 C C . LYS A 1 84 ? 4.488 6.375 10.432 1.00 94.50 84 LYS A C 1
ATOM 650 O O . LYS A 1 84 ? 5.702 6.239 10.588 1.00 94.50 84 LYS A O 1
ATOM 655 N N . GLY A 1 85 ? 3.891 6.161 9.261 1.00 95.75 85 GLY A N 1
ATOM 656 C CA . GLY A 1 85 ? 4.593 5.756 8.046 1.00 95.75 85 GLY A CA 1
ATOM 657 C C . GLY A 1 85 ? 5.178 4.342 8.096 1.00 95.75 85 GLY A C 1
ATOM 658 O O . GLY A 1 85 ? 6.066 4.032 7.306 1.00 95.75 85 GLY A O 1
ATOM 659 N N . TRP A 1 86 ? 4.715 3.475 9.003 1.00 96.38 86 TRP A N 1
ATOM 660 C CA . TRP A 1 86 ? 5.145 2.069 9.056 1.00 96.38 86 TRP A CA 1
ATOM 661 C C . TRP A 1 86 ? 4.612 1.272 7.872 1.00 96.38 86 TRP A C 1
ATOM 663 O O . TRP A 1 86 ? 5.297 0.391 7.348 1.00 96.38 86 TRP A O 1
ATOM 673 N N . ILE A 1 87 ? 3.405 1.626 7.442 1.00 97.06 87 ILE A N 1
ATOM 674 C CA . ILE A 1 87 ? 2.777 1.118 6.232 1.00 97.06 87 ILE A CA 1
ATOM 675 C C . ILE A 1 87 ? 2.368 2.279 5.336 1.00 97.06 87 ILE A C 1
ATOM 677 O O . ILE A 1 87 ? 2.118 3.386 5.810 1.00 97.06 87 ILE A O 1
ATOM 681 N N . SER A 1 88 ? 2.277 1.998 4.044 1.00 98.06 88 SER A N 1
ATOM 682 C CA . SER A 1 88 ? 1.594 2.846 3.068 1.00 98.06 88 SER A CA 1
ATOM 683 C C . SER A 1 88 ? 0.372 2.097 2.552 1.00 98.06 88 SER A C 1
ATOM 685 O O . SER A 1 88 ? 0.446 0.881 2.413 1.00 98.06 88 SER A O 1
ATOM 687 N N . TYR A 1 89 ? -0.717 2.793 2.243 1.00 98.12 89 TYR A N 1
ATOM 688 C CA . TYR A 1 89 ? -1.830 2.253 1.465 1.00 98.12 89 TYR A CA 1
ATOM 689 C C . TYR A 1 89 ? -1.768 2.876 0.072 1.00 98.12 89 TYR A C 1
ATOM 691 O O . TYR A 1 89 ? -1.770 4.104 -0.062 1.00 98.12 89 TYR A O 1
ATOM 699 N N . CYS A 1 90 ? -1.648 2.049 -0.964 1.00 98.25 90 CYS A N 1
ATOM 700 C CA . CYS A 1 90 ? -1.388 2.521 -2.319 1.00 98.25 90 CYS A CA 1
ATOM 701 C C . CYS A 1 90 ? -2.336 1.898 -3.344 1.00 98.25 90 CYS A C 1
ATOM 703 O O . CYS A 1 90 ? -2.767 0.754 -3.211 1.00 98.25 90 CYS A O 1
ATOM 705 N N . LEU A 1 91 ? -2.621 2.658 -4.400 1.00 98.25 91 LEU A N 1
ATOM 706 C CA . LEU A 1 91 ? -3.287 2.180 -5.606 1.00 98.25 91 LEU A CA 1
ATOM 707 C C . LEU A 1 91 ? -2.211 1.831 -6.637 1.00 98.25 91 LEU A C 1
ATOM 709 O O . LEU A 1 91 ? -1.360 2.666 -6.942 1.00 98.25 91 LEU A O 1
ATOM 713 N N . PHE A 1 92 ? -2.255 0.620 -7.182 1.00 98.12 92 PHE A N 1
ATOM 714 C CA . PHE A 1 92 ? -1.362 0.166 -8.245 1.00 98.12 92 PHE A CA 1
ATOM 715 C C . PHE A 1 92 ? -2.120 0.048 -9.563 1.00 98.12 92 PHE A C 1
ATOM 717 O O . PHE A 1 92 ? -3.114 -0.692 -9.654 1.00 98.12 92 PHE A O 1
ATOM 724 N N . VAL A 1 93 ? -1.607 0.726 -10.587 1.00 97.50 93 VAL A N 1
ATOM 725 C CA . VAL A 1 93 ? -1.925 0.451 -11.989 1.00 97.50 93 VAL A CA 1
ATOM 726 C C . VAL A 1 93 ? -0.855 -0.502 -12.499 1.00 97.50 93 VAL A C 1
ATOM 728 O O . VAL A 1 93 ? 0.336 -0.206 -12.429 1.00 97.50 93 VAL A O 1
ATOM 731 N N . ILE A 1 94 ? -1.286 -1.689 -12.914 1.00 97.75 94 ILE A N 1
ATOM 732 C CA . ILE A 1 94 ? -0.399 -2.798 -13.258 1.00 97.75 94 ILE A CA 1
ATOM 733 C C . ILE A 1 94 ? -0.789 -3.313 -14.634 1.00 97.75 94 ILE A C 1
ATOM 735 O O . ILE A 1 94 ? -1.969 -3.578 -14.883 1.00 97.75 94 ILE A O 1
ATOM 739 N N . SER A 1 95 ? 0.208 -3.557 -15.473 1.00 97.75 95 SER A N 1
ATOM 740 C CA . SER A 1 95 ? 0.053 -4.273 -16.732 1.00 97.75 95 SER A CA 1
ATOM 741 C C . SER A 1 95 ? 1.004 -5.468 -16.800 1.00 97.75 95 SER A C 1
ATOM 743 O O . SER A 1 95 ? 1.938 -5.614 -16.008 1.00 97.75 95 SER A O 1
ATOM 745 N N . LYS A 1 96 ? 0.734 -6.387 -17.729 1.00 97.88 96 L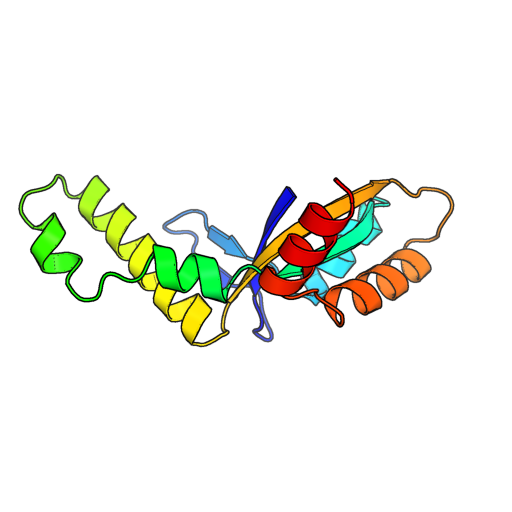YS A N 1
ATOM 746 C CA . LYS A 1 96 ? 1.620 -7.520 -18.009 1.00 97.88 96 LYS A CA 1
ATOM 747 C C . LYS A 1 96 ? 2.592 -7.129 -19.113 1.00 97.88 96 LYS A C 1
ATOM 749 O O . LYS A 1 96 ? 2.157 -6.728 -20.189 1.00 97.88 96 LYS A O 1
ATOM 754 N N . ASN A 1 97 ? 3.886 -7.329 -18.884 1.00 97.12 97 ASN A N 1
ATOM 755 C CA . ASN A 1 97 ? 4.919 -7.093 -19.885 1.00 97.12 97 ASN A CA 1
ATOM 756 C C . ASN A 1 97 ? 5.890 -8.277 -19.948 1.00 97.12 97 ASN A C 1
ATOM 758 O O . ASN A 1 97 ? 6.876 -8.345 -19.222 1.00 97.12 97 ASN A O 1
ATOM 762 N N . SER A 1 98 ? 5.596 -9.222 -20.842 1.00 95.06 98 SER A N 1
ATOM 763 C CA . SER A 1 98 ? 6.415 -10.423 -21.050 1.00 95.06 98 SER A CA 1
ATOM 764 C C . SER A 1 98 ? 7.580 -10.225 -22.023 1.00 95.06 98 SER A C 1
ATOM 766 O O . SER A 1 98 ? 8.309 -11.179 -22.276 1.00 95.06 98 SER A O 1
ATOM 768 N N . ALA A 1 99 ? 7.743 -9.029 -22.596 1.00 96.44 99 ALA A N 1
ATOM 769 C CA . ALA A 1 99 ? 8.868 -8.725 -23.478 1.00 96.44 99 ALA A CA 1
ATOM 770 C C . ALA A 1 99 ? 10.133 -8.341 -22.694 1.00 96.44 99 ALA A C 1
ATOM 772 O O . ALA A 1 99 ? 11.238 -8.513 -23.202 1.00 96.44 99 ALA A O 1
ATOM 773 N N . LEU A 1 100 ? 9.968 -7.829 -21.471 1.00 95.62 100 LEU A N 1
ATOM 774 C CA . LEU A 1 100 ? 11.067 -7.477 -20.577 1.00 95.62 100 LEU A CA 1
ATOM 775 C C . LEU A 1 100 ? 11.496 -8.673 -19.728 1.00 95.62 100 LEU A C 1
ATOM 777 O O . LEU A 1 100 ? 10.680 -9.498 -19.311 1.00 95.62 100 LEU A O 1
ATOM 781 N N . SER A 1 101 ? 12.787 -8.733 -19.424 1.00 97.38 101 SER A N 1
ATOM 782 C CA . SER A 1 101 ? 13.329 -9.680 -18.456 1.00 97.38 101 SER A CA 1
ATOM 783 C C . SER A 1 101 ? 12.912 -9.317 -17.020 1.00 97.38 101 SER A C 1
ATOM 785 O O . SER A 1 101 ? 12.683 -8.144 -16.707 1.00 97.38 101 SER A O 1
ATOM 787 N N . PRO A 1 102 ? 12.902 -10.283 -16.080 1.00 97.50 102 PRO A N 1
ATOM 788 C CA . PRO A 1 102 ? 12.635 -9.992 -14.671 1.00 97.50 102 PRO A CA 1
ATOM 789 C C . PRO A 1 102 ? 13.589 -8.960 -14.049 1.00 97.50 102 PRO A C 1
ATOM 791 O O . PRO A 1 102 ? 13.220 -8.284 -13.096 1.00 97.50 102 PRO A O 1
ATOM 794 N N . ALA A 1 103 ? 14.824 -8.825 -14.542 1.00 98.12 103 ALA A N 1
ATOM 795 C CA . ALA A 1 103 ? 15.758 -7.811 -14.049 1.00 98.12 103 ALA A CA 1
ATOM 796 C C . ALA A 1 103 ? 15.336 -6.392 -14.471 1.00 98.12 103 ALA A C 1
ATOM 798 O O . ALA A 1 103 ? 15.285 -5.496 -13.630 1.00 98.12 103 ALA A O 1
ATOM 799 N N . GLU A 1 104 ? 14.956 -6.213 -15.738 1.00 98.19 104 GLU A N 1
ATOM 800 C CA . GLU A 1 104 ? 14.442 -4.939 -16.261 1.00 98.19 104 GLU A CA 1
ATOM 801 C C . GLU A 1 104 ? 13.124 -4.549 -15.581 1.00 98.19 104 GLU A C 1
ATOM 803 O O . GLU A 1 104 ? 12.927 -3.389 -15.217 1.00 98.19 104 GLU A O 1
ATOM 808 N N . LEU A 1 105 ? 12.245 -5.528 -15.335 1.00 98.50 105 LEU A N 1
ATOM 809 C CA . LEU A 1 105 ? 11.001 -5.313 -14.595 1.00 98.50 105 LEU A CA 1
ATOM 810 C C . LEU A 1 105 ? 11.256 -4.869 -13.153 1.00 98.50 105 LEU A C 1
ATOM 812 O O . LEU A 1 105 ? 10.606 -3.934 -12.691 1.00 98.50 105 LEU A O 1
ATOM 816 N N . ARG A 1 106 ? 12.218 -5.481 -12.446 1.00 98.62 106 ARG A N 1
ATOM 817 C CA . ARG A 1 106 ? 12.596 -5.038 -11.092 1.00 98.62 106 ARG A CA 1
ATOM 818 C C . ARG A 1 106 ? 13.085 -3.598 -11.090 1.00 98.62 106 ARG A C 1
ATOM 820 O O . ARG A 1 106 ? 12.661 -2.821 -10.240 1.00 98.62 106 ARG A O 1
ATOM 827 N N . GLU A 1 107 ? 13.951 -3.235 -12.033 1.00 98.38 107 GLU A N 1
ATOM 828 C CA . GLU A 1 107 ? 14.463 -1.868 -12.134 1.00 98.38 107 GLU A CA 1
ATOM 829 C C . GLU A 1 107 ? 13.332 -0.866 -12.404 1.00 98.38 107 GLU A C 1
ATOM 831 O O . GLU A 1 107 ? 13.252 0.177 -11.750 1.00 98.38 107 GLU A O 1
ATOM 836 N N . HIS A 1 108 ? 12.430 -1.189 -13.333 1.00 98.19 108 HIS A N 1
ATOM 837 C CA . HIS A 1 108 ? 11.284 -0.341 -13.637 1.00 98.19 108 HIS A CA 1
ATOM 838 C C . HIS A 1 108 ? 10.352 -0.189 -12.427 1.00 98.19 108 HIS A C 1
ATOM 840 O O . HIS A 1 108 ? 10.055 0.929 -12.006 1.00 98.19 108 HIS A O 1
ATOM 846 N N . ASN A 1 109 ? 9.963 -1.303 -11.805 1.00 98.44 109 ASN A N 1
ATOM 847 C CA . ASN A 1 109 ? 9.091 -1.306 -10.633 1.00 98.44 109 ASN A CA 1
ATOM 848 C C . ASN A 1 109 ? 9.725 -0.552 -9.452 1.00 98.44 109 ASN A C 1
ATOM 850 O O . ASN A 1 109 ? 9.025 0.171 -8.746 1.00 98.44 109 ASN A O 1
ATOM 854 N N . ALA A 1 110 ? 11.046 -0.645 -9.262 1.00 98.38 110 ALA A N 1
ATOM 855 C CA . ALA A 1 110 ? 11.766 0.107 -8.234 1.00 98.38 110 ALA A CA 1
ATOM 856 C C . ALA A 1 110 ? 11.708 1.627 -8.456 1.00 98.38 110 ALA A C 1
ATOM 858 O O . ALA A 1 110 ? 11.501 2.383 -7.500 1.00 98.38 110 ALA A O 1
ATOM 859 N N . LYS A 1 111 ? 11.844 2.085 -9.708 1.00 97.94 111 LYS A N 1
ATOM 860 C CA . LYS A 1 111 ? 11.683 3.506 -10.062 1.00 97.94 111 LYS A CA 1
ATOM 861 C C . LYS A 1 111 ? 10.268 3.991 -9.750 1.00 97.94 111 LYS A C 1
ATOM 863 O O . LYS A 1 111 ? 10.111 5.040 -9.133 1.00 97.94 111 LYS A O 1
ATOM 868 N N . GLN A 1 112 ? 9.258 3.203 -10.102 1.00 97.62 112 GLN A N 1
ATOM 869 C CA . GLN A 1 112 ? 7.849 3.548 -9.889 1.00 97.62 112 GLN A CA 1
ATOM 870 C C . GLN A 1 112 ? 7.486 3.570 -8.399 1.00 97.62 112 GLN A C 1
ATOM 872 O O . GLN A 1 112 ? 6.877 4.517 -7.912 1.00 97.62 112 GLN A O 1
ATOM 877 N N . MET A 1 113 ? 7.963 2.586 -7.635 1.00 97.12 113 MET A N 1
ATOM 878 C CA . MET A 1 113 ? 7.787 2.526 -6.181 1.00 97.12 113 MET A CA 1
ATOM 879 C C . MET A 1 113 ? 8.476 3.665 -5.424 1.00 97.12 113 MET A C 1
ATOM 881 O O . MET A 1 113 ? 8.035 3.995 -4.322 1.00 97.12 113 MET A O 1
ATOM 885 N N . SER A 1 114 ? 9.545 4.242 -5.980 1.00 96.19 114 SER A N 1
ATOM 886 C CA . SER A 1 114 ? 10.262 5.384 -5.391 1.00 96.19 114 SER A CA 1
ATOM 887 C C . SER A 1 114 ? 9.606 6.727 -5.723 1.00 96.19 114 SER A C 1
ATOM 889 O O . SER A 1 114 ? 9.771 7.686 -4.976 1.00 96.19 114 SER A O 1
ATOM 891 N N . ASN A 1 115 ? 8.839 6.789 -6.815 1.00 95.75 115 ASN A N 1
ATOM 892 C CA . ASN A 1 115 ? 8.198 7.999 -7.333 1.00 95.75 115 ASN A CA 1
ATOM 893 C C . ASN A 1 115 ? 6.670 7.925 -7.211 1.00 95.75 115 ASN A C 1
ATOM 895 O O . ASN A 1 115 ? 5.946 8.219 -8.160 1.00 95.75 115 ASN A O 1
ATOM 899 N N . ARG A 1 116 ? 6.169 7.505 -6.045 1.00 96.69 116 ARG A N 1
ATOM 900 C CA . ARG A 1 116 ? 4.722 7.375 -5.820 1.00 96.69 116 ARG A CA 1
ATOM 901 C C . ARG A 1 116 ? 4.051 8.739 -5.909 1.00 96.69 116 ARG A C 1
ATOM 903 O O . ARG A 1 116 ? 4.469 9.684 -5.239 1.00 96.69 116 ARG A O 1
ATOM 910 N N . THR A 1 117 ? 2.974 8.823 -6.674 1.00 97.94 117 THR A N 1
ATOM 911 C CA . THR A 1 117 ? 2.195 10.048 -6.828 1.00 97.94 117 THR A CA 1
ATOM 912 C C . THR A 1 117 ? 1.289 10.239 -5.611 1.00 97.94 117 THR A C 1
ATOM 914 O O . THR A 1 117 ? 0.484 9.357 -5.306 1.00 97.94 117 THR A O 1
ATOM 917 N N . PRO A 1 118 ? 1.342 11.377 -4.901 1.00 97.88 118 PRO A N 1
ATOM 918 C CA . PRO A 1 118 ? 0.383 11.658 -3.840 1.00 97.88 118 PRO A CA 1
ATOM 919 C C . PRO A 1 118 ? -1.043 11.729 -4.397 1.00 97.88 118 PRO A C 1
ATOM 921 O O . PRO A 1 118 ? -1.301 12.425 -5.379 1.00 97.88 118 PRO A O 1
ATOM 924 N N . TYR A 1 119 ? -2.009 11.093 -3.735 1.00 97.81 119 TYR A N 1
ATOM 925 C CA . TYR A 1 119 ? -3.395 11.057 -4.214 1.00 97.81 119 TYR A CA 1
ATOM 926 C C . TYR A 1 119 ? -4.019 12.420 -4.571 1.00 97.81 119 TYR A C 1
ATOM 928 O O . TYR A 1 119 ? -4.715 12.495 -5.585 1.00 97.81 119 TYR A O 1
ATOM 936 N N . PRO A 1 120 ? -3.794 13.525 -3.826 1.00 97.19 120 PRO A N 1
ATOM 937 C CA . PRO A 1 120 ? -4.329 14.830 -4.217 1.00 97.19 120 PRO A CA 1
ATOM 938 C C . PRO A 1 120 ? -3.842 15.309 -5.591 1.00 97.19 120 PRO A C 1
A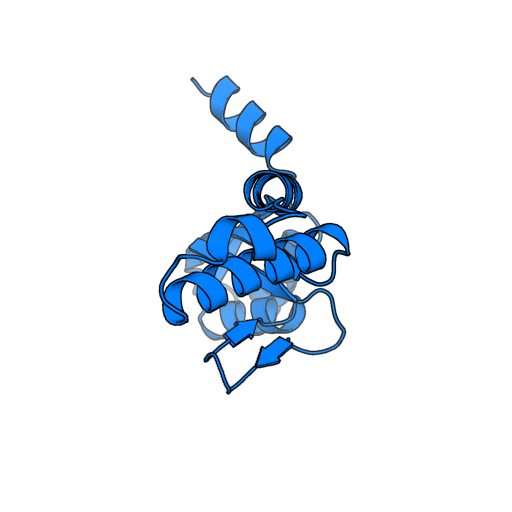TOM 940 O O . PRO A 1 120 ? -4.571 16.025 -6.277 1.00 97.19 120 PRO A O 1
ATOM 943 N N . GLU A 1 121 ? -2.626 14.929 -5.981 1.00 97.38 121 GLU A N 1
ATOM 944 C CA . GLU A 1 121 ? -2.065 15.221 -7.296 1.00 97.38 121 GLU A CA 1
ATOM 945 C C . GLU A 1 121 ? -2.698 14.333 -8.368 1.00 97.38 121 GLU A C 1
ATOM 947 O O . GLU A 1 121 ? -3.254 14.865 -9.327 1.00 97.38 121 GLU A O 1
ATOM 952 N N . ALA A 1 122 ? -2.734 13.013 -8.155 1.00 95.94 122 ALA A N 1
ATOM 953 C CA . ALA A 1 122 ? -3.373 12.075 -9.081 1.00 95.94 122 ALA A CA 1
ATOM 954 C C . ALA A 1 122 ? -4.848 12.442 -9.341 1.00 95.94 122 ALA A C 1
ATOM 956 O O . ALA A 1 122 ? -5.303 12.513 -10.482 1.00 95.94 122 ALA A O 1
ATOM 957 N N . ARG A 1 123 ? -5.588 12.798 -8.281 1.00 95.69 123 ARG A N 1
ATOM 958 C CA . ARG A 1 123 ? -6.973 13.277 -8.373 1.00 95.69 123 ARG A CA 1
ATOM 959 C C . ARG A 1 123 ? -7.091 14.568 -9.184 1.00 95.69 123 ARG A C 1
ATOM 961 O O . ARG A 1 123 ? -8.055 14.719 -9.930 1.00 95.69 123 ARG A O 1
ATOM 968 N N . ARG A 1 124 ? -6.161 15.517 -9.028 1.00 96.44 124 ARG A N 1
ATOM 969 C CA . ARG A 1 124 ? -6.166 16.764 -9.811 1.00 96.44 124 ARG A CA 1
ATOM 970 C C . ARG A 1 124 ? -5.963 16.464 -11.293 1.00 96.44 124 ARG A C 1
ATOM 972 O O . ARG A 1 124 ? -6.724 16.979 -12.103 1.00 96.44 124 ARG A O 1
ATOM 979 N N . ASN A 1 125 ? -4.994 15.610 -11.615 1.00 93.44 125 ASN A N 1
ATOM 980 C CA . ASN A 1 125 ? -4.691 15.218 -12.989 1.00 93.44 125 ASN A CA 1
ATOM 981 C C . ASN A 1 125 ? -5.900 14.535 -13.643 1.00 93.44 125 ASN A C 1
ATOM 983 O O . ASN A 1 125 ? -6.275 14.901 -14.751 1.00 93.44 125 ASN A O 1
ATOM 987 N N . MET A 1 126 ? -6.572 13.627 -12.925 1.00 92.19 126 MET A N 1
ATOM 988 C CA . MET A 1 126 ? -7.795 12.967 -13.396 1.00 92.19 126 MET A CA 1
ATOM 989 C C . MET A 1 126 ? -8.913 13.968 -13.730 1.00 92.19 126 MET A C 1
ATOM 991 O O . MET A 1 126 ? -9.564 13.847 -14.760 1.00 92.19 126 MET A O 1
ATOM 995 N N . LEU A 1 127 ? -9.138 14.970 -12.875 1.00 92.25 127 LEU A N 1
ATOM 996 C CA . LEU A 1 127 ? -10.209 15.957 -13.071 1.00 92.25 127 LEU A CA 1
ATOM 997 C C . LEU A 1 127 ? -9.909 16.985 -14.171 1.00 92.25 127 LEU A C 1
ATOM 999 O O . LEU A 1 127 ? -10.836 17.618 -14.657 1.00 92.25 127 LEU A O 1
ATOM 1003 N N . GLN A 1 128 ? -8.642 17.175 -14.545 1.00 88.56 128 GLN A N 1
ATOM 1004 C CA . GLN A 1 128 ? -8.236 18.069 -15.639 1.00 88.56 128 GLN A CA 1
ATOM 1005 C C . GLN A 1 128 ? -8.318 17.410 -17.024 1.00 88.56 128 GLN A C 1
ATOM 1007 O O . GLN A 1 128 ? -8.150 18.092 -18.030 1.00 88.56 128 GLN A O 1
ATOM 1012 N N . GLN A 1 129 ? -8.544 16.095 -17.079 1.00 73.25 129 GLN A N 1
ATOM 1013 C CA . GLN A 1 129 ? -8.707 15.327 -18.318 1.00 73.25 129 GLN A CA 1
ATOM 1014 C C . GLN A 1 129 ? -10.178 15.200 -18.761 1.00 73.25 129 GLN A C 1
ATOM 1016 O O . GLN A 1 129 ? -10.451 14.536 -19.760 1.00 73.25 129 GLN A O 1
ATOM 1021 N N . ILE A 1 130 ? -11.107 15.815 -18.020 1.00 52.34 130 ILE A N 1
ATOM 1022 C CA . ILE A 1 130 ? -12.553 15.871 -18.292 1.00 52.34 130 ILE A CA 1
ATOM 1023 C C . ILE A 1 130 ? -12.897 17.273 -18.794 1.00 52.34 130 ILE A C 1
ATOM 1025 O O . ILE A 1 130 ? -13.665 17.366 -19.776 1.00 52.34 130 ILE A O 1
#

InterPro domains:
  IPR020803 Polyketide synthase-like, methyltransferase domain [SM00828] (1-118)

Foldseek 3Di:
DKAKAFCDPAWDDDPVVGDTHYHLLRVLLVQLVQQKAFPAKEWCLQVLLVVLDDPCLCVVCVPPPPVVSVVNVVSNVSSVCSVVVRMTIIDTDMDGHPPDHSVVRSVRSSVRSVPHHYPVRVVVVVVVVD

Sequence (130 aa):
MMDFIANLRGAIADPSIDIYIPTVQGWIDLLAEHHLVLDEVIDVSKQVANSLHDPEHAENTKGLPEVVQNSIRNFANSSISLEKGWISYCLFVISKNSALSPAELREHNAKQMSNRTPYPEARRNMLQQI

Organism: NCBI:txid624147

Secondary structure (DSSP, 8-state):
-EEEEE-SSS-EEETTTTEEE-BHHHHHHHHHHTTEEEEEEEE-HHHHHHHH--TTHHHHHTTS-HHHHHHHHHHHHHHHHHHTTSEEEEEEEEEE--SS-HHHHHHHHHHHHHSPEEHHHHHHHHHHT-

pLDDT: mean 94.72, std 5.71, range [52.34, 98.62]